Protein AF-A0A7S0S4U0-F1 (afdb_monomer)

pLDDT: mean 76.96, std 17.54, range [33.38, 95.75]

Mean predicted aligned error: 11.21 Å

Structure (mmCIF, N/CA/C/O backbone):
data_AF-A0A7S0S4U0-F1
#
_entry.id   AF-A0A7S0S4U0-F1
#
loop_
_atom_site.group_PDB
_atom_site.id
_atom_site.type_symbol
_atom_site.label_atom_id
_atom_site.label_alt_id
_atom_site.label_comp_id
_atom_site.label_asym_id
_atom_site.label_entity_id
_atom_site.label_seq_id
_atom_site.pdbx_PDB_ins_code
_atom_site.Cartn_x
_atom_site.Cartn_y
_atom_site.Cartn_z
_atom_site.occupancy
_atom_site.B_iso_or_equiv
_atom_site.auth_seq_id
_atom_site.auth_comp_id
_atom_site.auth_asym_id
_atom_site.auth_atom_id
_atom_site.pdbx_PDB_model_num
ATOM 1 N N . ALA A 1 1 ? 9.711 9.796 8.519 1.00 45.88 1 ALA A N 1
ATOM 2 C CA . ALA A 1 1 ? 9.994 8.444 7.991 1.00 45.88 1 ALA A CA 1
ATOM 3 C C . ALA A 1 1 ? 8.751 7.934 7.263 1.00 45.88 1 ALA A C 1
ATOM 5 O O . ALA A 1 1 ? 7.708 7.838 7.891 1.00 45.88 1 ALA A O 1
ATOM 6 N N . LEU A 1 2 ? 8.836 7.653 5.958 1.00 50.22 2 LEU A N 1
ATOM 7 C CA . LEU A 1 2 ? 7.709 7.343 5.049 1.00 50.22 2 LEU A CA 1
ATOM 8 C C . LEU A 1 2 ? 6.976 6.001 5.338 1.00 50.22 2 LEU A C 1
ATOM 10 O O . LEU A 1 2 ? 6.260 5.485 4.497 1.00 50.22 2 LEU A O 1
ATOM 14 N N . HIS A 1 3 ? 7.189 5.390 6.505 1.00 57.34 3 HIS A N 1
ATOM 15 C CA . HIS A 1 3 ? 6.799 4.005 6.815 1.00 57.34 3 HIS A CA 1
ATOM 16 C C . HIS A 1 3 ? 6.264 3.832 8.249 1.00 57.34 3 HIS A C 1
ATOM 18 O O . HIS A 1 3 ? 6.356 2.748 8.830 1.00 57.34 3 HIS A O 1
ATOM 24 N N . GLY A 1 4 ? 5.754 4.919 8.840 1.00 67.44 4 GLY A N 1
ATOM 25 C CA . GLY A 1 4 ? 5.083 4.891 10.144 1.00 67.44 4 GLY A CA 1
ATOM 26 C C . GLY A 1 4 ? 3.599 4.515 10.069 1.00 67.44 4 GLY A C 1
ATOM 27 O O . GLY A 1 4 ? 3.082 3.925 11.012 1.00 67.44 4 GLY A O 1
ATOM 28 N N . CYS A 1 5 ? 2.938 4.809 8.947 1.00 84.12 5 CYS A N 1
ATOM 29 C CA . CYS A 1 5 ? 1.493 4.640 8.769 1.00 84.12 5 CYS A CA 1
ATOM 30 C C . CYS A 1 5 ? 1.162 3.399 7.927 1.00 84.12 5 CYS A C 1
ATOM 32 O O . CYS A 1 5 ? 1.999 2.940 7.149 1.00 84.12 5 CYS A O 1
ATOM 34 N N . ILE A 1 6 ? -0.064 2.884 8.057 1.00 90.56 6 ILE A N 1
ATOM 35 C CA . ILE A 1 6 ? -0.614 1.832 7.190 1.00 90.56 6 ILE A CA 1
ATOM 36 C C . ILE A 1 6 ? -1.510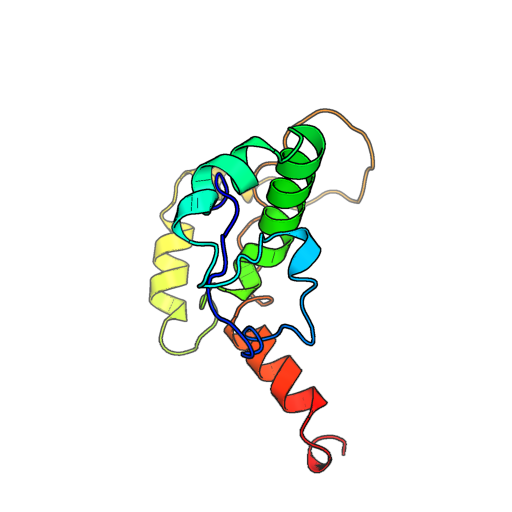 2.490 6.131 1.00 90.56 6 ILE A C 1
ATOM 38 O O . ILE A 1 6 ? -2.369 3.290 6.504 1.00 90.56 6 ILE A O 1
ATOM 42 N N . PRO A 1 7 ? -1.331 2.191 4.832 1.00 92.06 7 PRO A N 1
ATOM 43 C CA . PRO A 1 7 ? -2.199 2.705 3.781 1.00 92.06 7 PRO A CA 1
ATOM 44 C C . PRO A 1 7 ? -3.622 2.146 3.903 1.00 92.06 7 PRO A C 1
ATOM 46 O O . PRO A 1 7 ? -3.819 0.937 4.051 1.00 92.06 7 PRO A O 1
ATOM 49 N N . VAL A 1 8 ? -4.602 3.041 3.786 1.00 93.81 8 VAL A N 1
ATOM 50 C CA . VAL A 1 8 ? -6.028 2.711 3.693 1.00 93.81 8 VAL A CA 1
ATOM 51 C C . VAL A 1 8 ? -6.474 2.940 2.254 1.00 93.81 8 VAL A C 1
ATOM 53 O O . VAL A 1 8 ? -6.221 4.001 1.689 1.00 93.81 8 VAL A O 1
ATOM 56 N N . ILE A 1 9 ? -7.097 1.931 1.656 1.00 93.62 9 ILE A N 1
ATOM 57 C CA . ILE A 1 9 ? -7.515 1.915 0.256 1.00 93.62 9 ILE A CA 1
ATOM 58 C C . ILE A 1 9 ? -9.037 1.979 0.218 1.00 93.62 9 ILE A C 1
ATOM 60 O O . ILE A 1 9 ? -9.699 1.070 0.718 1.00 93.62 9 ILE A O 1
ATOM 64 N N . ILE A 1 10 ? -9.567 3.046 -0.377 1.00 94.00 10 ILE A N 1
ATOM 65 C CA . ILE A 1 10 ? -11.003 3.290 -0.540 1.00 94.00 10 ILE A CA 1
ATOM 66 C C . ILE A 1 10 ? -11.263 3.409 -2.038 1.00 94.00 10 ILE A C 1
ATOM 68 O O . ILE A 1 10 ? -10.961 4.432 -2.645 1.00 94.00 10 ILE A O 1
ATOM 72 N N . MET A 1 11 ? -11.682 2.300 -2.636 1.00 91.81 11 MET A N 1
ATOM 73 C CA . MET A 1 11 ? -11.996 2.176 -4.060 1.00 91.81 11 MET A CA 1
ATOM 74 C C . MET A 1 11 ? -12.649 0.813 -4.265 1.00 91.81 11 MET A C 1
ATOM 76 O O . MET A 1 11 ? -11.996 -0.222 -4.075 1.00 91.81 11 MET A O 1
ATOM 80 N N . ASP A 1 12 ? -13.925 0.811 -4.627 1.00 90.06 12 ASP A N 1
ATOM 81 C CA . ASP A 1 12 ? -14.698 -0.409 -4.854 1.00 90.06 12 ASP A CA 1
ATOM 82 C C . ASP A 1 12 ? -14.495 -0.929 -6.283 1.00 90.06 12 ASP A C 1
ATOM 84 O O . ASP A 1 12 ? -14.212 -0.160 -7.195 1.00 90.06 12 ASP A O 1
ATOM 88 N N . ASP A 1 13 ? -14.546 -2.254 -6.464 1.00 86.31 13 ASP A N 1
ATOM 89 C CA . ASP A 1 13 ? -14.467 -2.943 -7.771 1.00 86.31 13 ASP A CA 1
ATOM 90 C C . ASP A 1 13 ? -13.280 -2.590 -8.695 1.00 86.31 13 ASP A C 1
ATOM 92 O O . ASP A 1 13 ? -13.263 -2.946 -9.874 1.00 86.31 13 ASP A O 1
ATOM 96 N N . VAL A 1 14 ? -12.238 -1.951 -8.161 1.00 87.44 14 VAL A N 1
ATOM 97 C CA . VAL A 1 14 ? -11.009 -1.628 -8.892 1.00 87.44 14 VAL A CA 1
ATOM 98 C C . VAL A 1 14 ? -9.824 -2.377 -8.295 1.00 87.44 14 VAL A C 1
ATOM 100 O O . VAL A 1 14 ? -9.606 -2.365 -7.082 1.00 87.44 14 VAL A O 1
ATOM 103 N N . HIS A 1 15 ? -9.029 -2.989 -9.172 1.00 83.69 15 HIS A N 1
ATOM 104 C CA . HIS A 1 15 ? -7.771 -3.621 -8.796 1.00 83.69 15 HIS A CA 1
ATOM 105 C C . HIS A 1 15 ? -6.675 -2.590 -8.539 1.00 83.69 15 HIS A C 1
ATOM 107 O O . HIS A 1 15 ? -6.456 -1.680 -9.344 1.00 83.69 15 HIS A O 1
ATOM 113 N N . ALA A 1 16 ? -5.942 -2.756 -7.441 1.00 83.88 16 ALA A N 1
ATOM 114 C CA . ALA A 1 16 ? -4.807 -1.897 -7.144 1.00 83.88 16 ALA A CA 1
ATOM 115 C C . ALA A 1 16 ? -3.636 -2.172 -8.104 1.00 83.88 16 ALA A C 1
ATOM 117 O O . ALA A 1 16 ? -3.475 -3.259 -8.671 1.00 83.88 16 ALA A O 1
ATOM 118 N N . VAL A 1 17 ?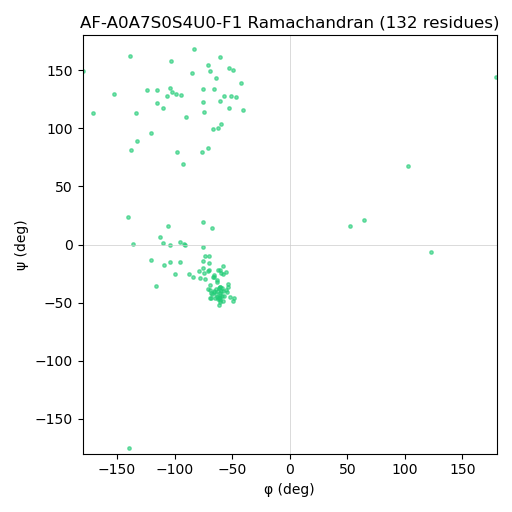 -2.787 -1.163 -8.298 1.00 79.25 17 VAL A N 1
ATOM 119 C CA . VAL A 1 17 ? -1.618 -1.283 -9.175 1.00 79.25 17 VAL A CA 1
ATOM 120 C C . VAL A 1 17 ? -0.693 -2.387 -8.645 1.00 79.25 17 VAL A C 1
ATOM 122 O O . VAL A 1 17 ? -0.245 -2.341 -7.508 1.00 79.25 17 VAL A O 1
ATOM 125 N N . PHE A 1 18 ? -0.397 -3.388 -9.477 1.00 80.62 18 PHE A N 1
ATOM 126 C CA . PHE A 1 18 ? 0.379 -4.583 -9.104 1.00 80.62 18 PHE A CA 1
ATOM 127 C C . PHE A 1 18 ? -0.267 -5.492 -8.052 1.00 80.62 18 PHE A C 1
ATOM 129 O O . PHE A 1 18 ? 0.438 -6.306 -7.463 1.00 80.62 18 PHE A O 1
ATOM 136 N N . GLU A 1 19 ? -1.583 -5.444 -7.847 1.00 83.38 19 GLU A N 1
ATOM 137 C CA . GLU A 1 19 ? -2.276 -6.364 -6.928 1.00 83.38 19 GLU A CA 1
ATOM 138 C C . GLU A 1 19 ? -2.084 -7.846 -7.293 1.00 83.38 19 GLU A C 1
ATOM 140 O O . GLU A 1 19 ? -2.084 -8.714 -6.432 1.00 83.38 19 GLU A O 1
ATOM 145 N N . SER A 1 20 ? -1.809 -8.146 -8.566 1.00 81.88 20 SER A N 1
ATOM 146 C CA . SER A 1 20 ? -1.444 -9.498 -9.011 1.00 81.88 20 SER A CA 1
ATOM 147 C C . SER A 1 20 ? -0.052 -9.966 -8.557 1.00 81.88 20 SER A C 1
ATOM 149 O O . SER A 1 20 ? 0.262 -11.143 -8.699 1.00 81.88 20 SER A O 1
ATOM 151 N N . ILE A 1 21 ? 0.817 -9.052 -8.114 1.00 84.38 21 ILE A N 1
ATOM 152 C CA . ILE A 1 21 ? 2.215 -9.329 -7.733 1.00 84.38 21 ILE A CA 1
ATOM 153 C C . ILE A 1 21 ? 2.441 -9.050 -6.240 1.00 84.38 21 ILE A C 1
ATOM 155 O O . ILE A 1 21 ? 3.217 -9.749 -5.591 1.00 84.38 21 ILE A O 1
ATOM 159 N N . LEU A 1 22 ? 1.788 -8.024 -5.692 1.00 87.94 22 LEU A N 1
ATOM 160 C CA . LEU A 1 22 ? 1.927 -7.590 -4.308 1.00 87.94 22 LEU A CA 1
ATOM 161 C C . LEU A 1 22 ? 0.738 -8.070 -3.473 1.00 87.94 22 LEU A C 1
ATOM 163 O O . LEU A 1 22 ? -0.412 -7.839 -3.830 1.00 87.94 22 LEU A O 1
ATOM 167 N N . ASP A 1 23 ? 1.024 -8.663 -2.315 1.00 90.56 23 ASP A N 1
ATOM 168 C CA . ASP A 1 23 ? 0.010 -9.069 -1.337 1.00 90.56 23 ASP A CA 1
ATOM 169 C C . ASP A 1 23 ? -0.510 -7.849 -0.556 1.00 90.56 23 ASP A C 1
ATOM 171 O O . ASP A 1 23 ? -0.066 -7.560 0.559 1.00 90.56 23 ASP A O 1
ATOM 175 N N . TYR A 1 24 ? -1.418 -7.093 -1.171 1.00 91.88 24 TYR A N 1
ATOM 176 C CA . TYR A 1 24 ? -2.029 -5.889 -0.598 1.00 91.88 24 TYR A CA 1
ATOM 177 C C . TYR A 1 24 ? -2.627 -6.094 0.807 1.00 91.88 24 TYR A C 1
ATOM 179 O O . TYR A 1 24 ? -2.339 -5.270 1.685 1.00 91.88 24 TYR A O 1
ATOM 187 N N . PRO A 1 25 ? -3.388 -7.174 1.082 1.00 92.81 25 PRO A N 1
ATOM 188 C CA . PRO A 1 25 ? -3.895 -7.468 2.425 1.00 92.81 25 PRO A CA 1
ATOM 189 C C . PRO A 1 25 ? -2.820 -7.563 3.519 1.00 92.81 25 PRO A C 1
ATOM 191 O O . PRO A 1 25 ? -3.122 -7.346 4.693 1.00 92.81 25 PRO A O 1
ATOM 194 N N . SER A 1 26 ? -1.563 -7.864 3.168 1.00 93.06 26 SER A N 1
ATOM 195 C CA . SER A 1 26 ? -0.474 -7.966 4.150 1.00 93.06 26 SER A CA 1
ATOM 196 C C . SER A 1 26 ? 0.046 -6.624 4.666 1.00 93.06 26 SER A C 1
ATOM 198 O O . SER A 1 26 ? 0.683 -6.593 5.722 1.00 93.06 26 SER A O 1
ATOM 200 N N . PHE A 1 27 ? -0.188 -5.519 3.948 1.00 92.62 27 PHE A N 1
ATOM 201 C CA . PHE A 1 27 ? 0.374 -4.205 4.284 1.00 92.62 27 PHE A CA 1
ATOM 202 C C . PHE A 1 27 ? -0.612 -3.038 4.176 1.00 92.62 27 PHE A C 1
ATOM 204 O O . PHE A 1 27 ? -0.210 -1.906 4.438 1.00 92.62 27 PHE A O 1
ATOM 211 N N . SER A 1 28 ? -1.867 -3.281 3.801 1.00 93.69 28 SER A N 1
ATOM 212 C CA . SER A 1 28 ? -2.896 -2.252 3.626 1.00 93.69 28 SER A CA 1
ATOM 213 C C . SER A 1 28 ? -4.247 -2.696 4.182 1.00 93.69 28 SER A C 1
ATOM 215 O O . SER A 1 28 ? -4.487 -3.884 4.399 1.00 93.69 28 SER A O 1
ATOM 217 N N . VAL A 1 29 ? -5.136 -1.731 4.409 1.00 94.56 29 VAL A N 1
ATOM 218 C CA . VAL A 1 29 ? -6.525 -1.971 4.815 1.00 94.56 29 VAL A CA 1
ATOM 219 C C . VAL A 1 29 ? -7.436 -1.476 3.703 1.00 94.56 29 VAL A C 1
ATOM 221 O O . VAL A 1 29 ? -7.380 -0.301 3.349 1.00 94.56 29 VAL A O 1
ATOM 224 N N . ARG A 1 30 ? -8.278 -2.352 3.153 1.00 93.50 30 ARG A N 1
ATOM 225 C CA . ARG A 1 30 ? -9.283 -1.964 2.159 1.00 93.50 30 ARG A CA 1
ATOM 226 C C . ARG A 1 30 ? -10.611 -1.691 2.859 1.00 93.50 30 ARG A C 1
ATOM 228 O O . ARG A 1 30 ? -11.063 -2.520 3.646 1.00 93.50 30 ARG A O 1
ATOM 235 N N . VAL A 1 31 ? -11.205 -0.536 2.587 1.00 94.75 31 VAL A N 1
ATOM 236 C CA . VAL A 1 31 ? -12.498 -0.113 3.137 1.00 94.75 31 VAL A CA 1
ATOM 237 C C . VAL A 1 31 ? -13.421 0.216 1.973 1.00 94.75 31 VAL A C 1
ATOM 239 O O . VAL A 1 31 ? -13.008 0.902 1.041 1.00 94.75 31 VAL A O 1
ATOM 242 N N . ALA A 1 32 ? -14.649 -0.298 2.021 1.00 93.81 32 ALA A N 1
AT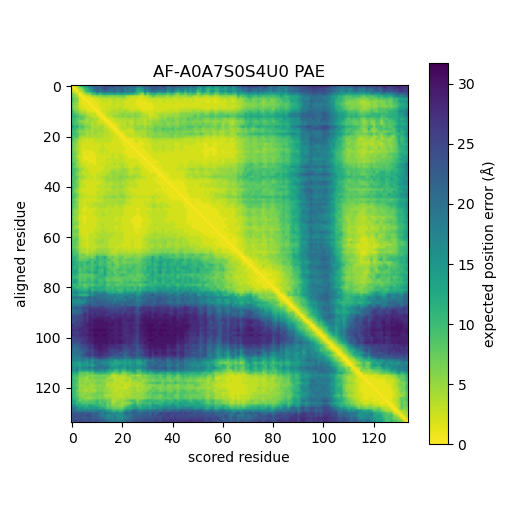OM 243 C CA . ALA A 1 32 ? -15.648 -0.005 1.002 1.00 93.81 32 ALA A CA 1
ATOM 244 C C . ALA A 1 32 ? -16.098 1.458 1.091 1.00 93.81 32 ALA A C 1
ATOM 246 O O . ALA A 1 32 ? -16.161 2.016 2.188 1.00 93.81 32 ALA A O 1
ATOM 247 N N . GLU A 1 33 ? -16.472 2.076 -0.029 1.00 93.44 33 GLU A N 1
ATOM 248 C CA . GLU A 1 33 ? -16.861 3.495 -0.054 1.00 93.44 33 GLU A CA 1
ATOM 249 C C . GLU A 1 33 ? -18.074 3.769 0.843 1.00 93.44 33 GLU A C 1
ATOM 251 O O . GLU A 1 33 ? -18.119 4.762 1.567 1.00 93.44 33 GLU A O 1
ATOM 256 N N . LYS A 1 34 ? -19.021 2.826 0.888 1.00 94.50 34 LYS A N 1
ATOM 257 C CA . LYS A 1 34 ? -20.196 2.873 1.776 1.00 94.50 34 LYS A CA 1
ATOM 258 C C . LYS A 1 34 ? -19.861 2.898 3.275 1.00 94.50 34 LYS A C 1
ATOM 260 O O . LYS A 1 34 ? -20.704 3.286 4.076 1.00 94.50 34 LYS A O 1
ATOM 265 N N . ASP A 1 35 ? -18.669 2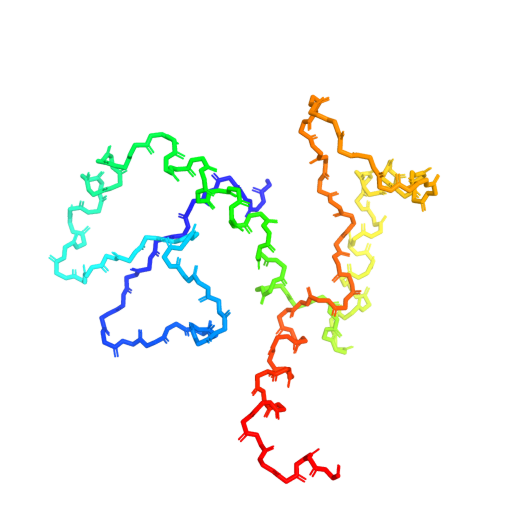.443 3.662 1.00 94.38 35 ASP A N 1
ATOM 266 C CA . ASP A 1 35 ? -18.221 2.346 5.056 1.00 94.38 35 ASP A CA 1
ATOM 267 C C . ASP A 1 35 ? -17.198 3.444 5.406 1.00 94.38 35 ASP A C 1
ATOM 269 O O . ASP A 1 35 ? -16.532 3.373 6.440 1.00 94.38 35 ASP A O 1
ATOM 273 N N . LEU A 1 36 ? -17.096 4.491 4.577 1.00 92.50 36 LEU A N 1
ATOM 274 C CA . LEU A 1 36 ? -16.184 5.619 4.772 1.00 92.50 36 LEU A CA 1
ATOM 275 C C . LEU A 1 36 ? -16.352 6.291 6.145 1.00 92.50 36 LEU A C 1
ATOM 277 O O . LEU A 1 36 ? -15.367 6.603 6.812 1.00 92.50 36 LEU A O 1
ATOM 281 N N . GLU A 1 37 ? -17.592 6.462 6.605 1.00 94.25 37 GLU A N 1
ATOM 282 C CA . GLU A 1 37 ? -17.891 7.059 7.916 1.00 94.25 37 GLU A CA 1
ATOM 283 C C . GLU A 1 37 ? -17.401 6.193 9.087 1.00 94.25 37 GLU A C 1
ATOM 285 O O . GLU A 1 37 ? -17.081 6.707 10.158 1.00 94.25 37 GLU A O 1
ATOM 290 N N . LYS A 1 38 ? -17.283 4.877 8.874 1.00 94.56 38 LYS A N 1
ATOM 291 C CA . LYS A 1 38 ? -16.842 3.903 9.880 1.00 94.56 38 LYS A CA 1
ATOM 292 C C . LYS A 1 38 ? -15.337 3.663 9.860 1.00 94.56 38 LYS A C 1
ATOM 294 O O . LYS A 1 38 ? -14.849 2.870 10.661 1.00 94.56 38 LYS A O 1
ATOM 299 N N . VAL A 1 39 ? -14.575 4.327 8.986 1.00 94.31 39 VAL A N 1
ATOM 300 C CA . VAL A 1 39 ? -13.112 4.167 8.911 1.00 94.31 39 VAL A CA 1
ATOM 301 C C . VAL A 1 39 ? -12.440 4.275 10.289 1.00 94.31 39 VAL A C 1
ATOM 303 O O . VAL A 1 39 ? -11.638 3.395 10.598 1.00 94.31 39 VAL A O 1
ATOM 306 N N . PRO A 1 40 ? -12.760 5.256 11.161 1.00 93.19 40 PRO A N 1
ATOM 307 C CA . PRO A 1 40 ? -12.142 5.332 12.485 1.00 93.19 40 PRO A CA 1
ATOM 308 C C . PRO A 1 40 ? -12.401 4.089 13.346 1.00 93.19 40 PRO A C 1
ATOM 310 O O . PRO A 1 40 ? -11.488 3.607 14.010 1.00 93.19 40 PRO A O 1
ATOM 313 N N . GLU A 1 41 ? -13.618 3.544 13.300 1.00 95.75 41 GLU A N 1
ATOM 314 C CA . GLU A 1 41 ? -14.007 2.335 14.035 1.00 95.75 41 GLU A CA 1
ATOM 315 C C . GLU A 1 41 ? -13.301 1.093 13.476 1.00 95.75 41 GLU A C 1
ATOM 317 O O . GLU A 1 41 ? -12.714 0.317 14.229 1.00 95.75 41 GLU A O 1
ATOM 322 N N . ILE A 1 42 ? -13.278 0.946 12.147 1.00 93.88 42 ILE A N 1
ATOM 323 C CA . ILE A 1 42 ? -12.597 -0.154 11.452 1.00 93.88 42 ILE A CA 1
ATOM 324 C C . ILE A 1 42 ? -11.104 -0.162 11.790 1.00 93.88 42 ILE A C 1
ATOM 326 O O . ILE A 1 42 ? -10.544 -1.222 12.064 1.00 93.88 42 ILE A O 1
ATOM 330 N N . LEU A 1 43 ? -10.454 1.006 11.784 1.00 91.81 43 LEU A N 1
ATOM 331 C CA . LEU A 1 43 ? -9.033 1.125 12.105 1.00 91.81 43 LEU A CA 1
ATOM 332 C C . LEU A 1 43 ? -8.757 0.902 13.595 1.00 91.81 43 LEU A C 1
ATOM 334 O O . LEU A 1 43 ? -7.768 0.252 13.925 1.00 91.81 43 LEU A O 1
ATOM 338 N N . ALA A 1 44 ? -9.630 1.378 14.488 1.00 92.94 44 ALA A N 1
ATOM 339 C CA . ALA A 1 44 ? -9.512 1.147 15.928 1.00 92.94 44 ALA A CA 1
ATOM 340 C C . ALA A 1 44 ? -9.712 -0.329 16.315 1.00 92.94 44 ALA A C 1
ATOM 342 O O . ALA A 1 44 ? -9.136 -0.792 17.297 1.00 92.94 44 ALA A O 1
ATOM 343 N N . ALA A 1 45 ? -10.487 -1.084 15.533 1.00 95.25 45 ALA A N 1
ATOM 344 C CA . ALA A 1 45 ? -10.698 -2.514 15.740 1.00 95.25 45 ALA A CA 1
ATOM 345 C C . ALA A 1 45 ? -9.480 -3.382 15.359 1.00 95.25 45 ALA A C 1
ATOM 347 O O . ALA A 1 45 ? -9.470 -4.585 15.634 1.00 95.25 45 ALA A O 1
ATOM 348 N N . ILE A 1 46 ? -8.452 -2.817 14.714 1.00 93.88 46 ILE A N 1
ATOM 349 C CA . ILE A 1 46 ? -7.250 -3.556 14.314 1.00 93.88 46 ILE A CA 1
ATOM 350 C C . ILE A 1 46 ? -6.364 -3.805 15.545 1.00 93.88 46 ILE A C 1
ATOM 352 O O . ILE A 1 46 ? -5.899 -2.849 16.163 1.00 93.88 46 ILE A O 1
ATOM 356 N N . PRO A 1 47 ? -6.037 -5.070 15.876 1.00 95.69 47 PRO A N 1
ATOM 357 C CA . PRO A 1 47 ? -5.125 -5.363 16.977 1.00 95.69 47 PRO A CA 1
ATOM 358 C C . PRO A 1 47 ? -3.715 -4.819 16.714 1.00 95.69 47 PRO A C 1
ATOM 360 O O . PRO A 1 47 ? -3.205 -4.927 15.595 1.00 95.69 47 PRO A O 1
ATOM 363 N N . GLU A 1 48 ? -3.040 -4.338 17.759 1.00 92.44 48 GLU A N 1
ATOM 364 C CA . GLU A 1 48 ? -1.688 -3.761 17.666 1.00 92.44 48 GLU A CA 1
ATOM 365 C C . GLU A 1 48 ? -0.672 -4.719 17.013 1.00 92.44 48 GLU A C 1
ATOM 367 O O . GLU A 1 48 ? 0.143 -4.310 16.184 1.00 92.44 48 GLU A O 1
ATOM 372 N N . GLU A 1 49 ? -0.752 -6.019 17.311 1.00 94.00 49 GLU A N 1
ATOM 373 C CA . GLU A 1 49 ? 0.109 -7.038 16.695 1.00 94.00 49 GLU A CA 1
ATOM 374 C C . GLU A 1 49 ? -0.070 -7.105 15.171 1.00 94.00 49 GLU A C 1
ATOM 376 O O . GLU A 1 49 ? 0.908 -7.168 14.417 1.00 94.00 49 GLU A O 1
ATOM 381 N N . LYS A 1 50 ? -1.319 -7.013 14.693 1.00 93.56 50 LYS A N 1
ATOM 382 C CA . LYS A 1 50 ? -1.625 -6.973 13.258 1.00 93.56 50 LYS A CA 1
ATOM 383 C C . LYS A 1 50 ? -1.116 -5.674 12.641 1.00 93.56 50 LYS A C 1
ATOM 385 O O . LYS A 1 50 ? -0.505 -5.699 11.574 1.00 93.56 50 LYS A O 1
ATOM 390 N N . GLU A 1 51 ? -1.302 -4.551 13.326 1.00 92.06 51 GLU A N 1
ATOM 391 C CA . GLU A 1 51 ? -0.788 -3.250 12.904 1.00 92.06 51 GLU A CA 1
ATOM 392 C C . GLU A 1 51 ? 0.742 -3.279 12.733 1.00 92.06 51 GLU A C 1
ATOM 394 O O . GLU A 1 51 ? 1.294 -2.905 11.695 1.00 92.06 51 GLU A O 1
ATOM 399 N N . LYS A 1 52 ? 1.460 -3.812 13.722 1.00 91.38 52 LYS A N 1
ATOM 400 C CA . LYS A 1 52 ? 2.918 -3.971 13.701 1.00 91.38 52 LYS A CA 1
ATOM 401 C C . LYS A 1 52 ? 3.382 -4.893 12.575 1.00 91.38 52 LYS A C 1
ATOM 403 O O . LYS A 1 52 ? 4.392 -4.589 11.926 1.00 91.38 52 LYS A O 1
ATOM 408 N N . ALA A 1 53 ? 2.658 -5.982 12.318 1.00 92.12 53 ALA A N 1
ATOM 409 C CA . ALA A 1 53 ? 2.918 -6.878 11.198 1.00 92.12 53 ALA A CA 1
ATOM 410 C C . ALA A 1 53 ? 2.748 -6.161 9.848 1.00 92.12 53 ALA A C 1
ATOM 412 O O . ALA A 1 53 ? 3.671 -6.208 9.030 1.00 92.12 53 ALA A O 1
ATOM 413 N N . MET A 1 54 ? 1.654 -5.414 9.662 1.00 93.44 54 MET A N 1
ATOM 414 C CA . MET A 1 54 ? 1.391 -4.631 8.448 1.00 93.44 54 MET A CA 1
ATOM 415 C C . MET A 1 54 ? 2.462 -3.563 8.213 1.00 93.44 54 MET A C 1
ATOM 417 O O . MET A 1 54 ? 3.046 -3.501 7.132 1.00 93.44 54 MET A O 1
ATOM 421 N N . ARG A 1 55 ? 2.846 -2.794 9.243 1.00 90.62 55 ARG A N 1
ATOM 422 C CA . ARG A 1 55 ? 3.965 -1.834 9.139 1.00 90.62 55 ARG A CA 1
ATOM 423 C C . ARG A 1 55 ? 5.282 -2.530 8.764 1.00 90.62 55 ARG A C 1
ATOM 425 O O . ARG A 1 55 ? 6.088 -1.987 8.007 1.00 90.62 55 ARG A O 1
ATOM 432 N N . LYS A 1 56 ? 5.538 -3.740 9.283 1.00 89.31 56 LYS A N 1
ATOM 433 C CA . LYS A 1 56 ? 6.732 -4.538 8.940 1.00 89.31 56 LYS A CA 1
ATOM 434 C C . LYS A 1 56 ? 6.682 -5.063 7.503 1.00 89.31 56 LYS A C 1
ATOM 436 O O . LYS A 1 56 ? 7.745 -5.183 6.897 1.00 89.31 56 LYS A O 1
ATOM 441 N N . ALA A 1 57 ? 5.509 -5.407 6.980 1.00 90.25 57 ALA A N 1
ATOM 442 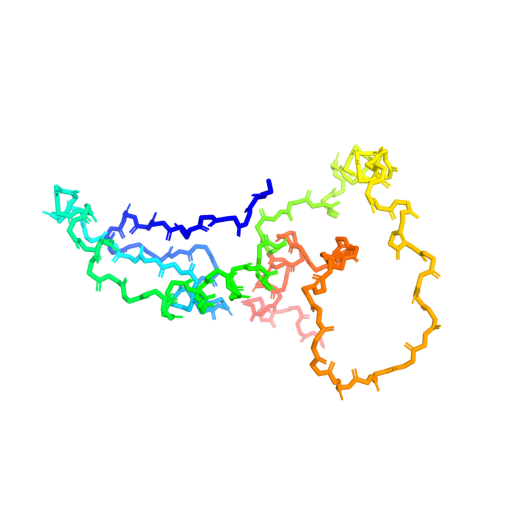C CA . ALA A 1 57 ? 5.323 -5.785 5.583 1.00 90.25 57 ALA A CA 1
ATOM 443 C C . ALA A 1 57 ? 5.522 -4.571 4.665 1.00 90.25 57 ALA A C 1
ATOM 445 O O . ALA A 1 57 ? 6.332 -4.638 3.745 1.00 90.25 57 ALA A O 1
ATOM 446 N N . LEU A 1 58 ? 4.932 -3.420 5.006 1.00 89.38 58 LEU A N 1
ATOM 447 C CA . LEU A 1 58 ? 5.077 -2.173 4.253 1.00 89.38 58 LEU A CA 1
ATOM 448 C C . LEU A 1 58 ? 6.543 -1.743 4.115 1.00 89.38 58 LEU A C 1
ATOM 450 O O . LEU A 1 58 ? 7.006 -1.434 3.020 1.00 89.38 58 LEU A O 1
ATOM 454 N N . ARG A 1 59 ? 7.327 -1.826 5.199 1.00 85.19 59 ARG A N 1
ATOM 455 C CA . ARG A 1 59 ? 8.781 -1.569 5.167 1.00 85.19 59 ARG A CA 1
ATOM 456 C C . ARG A 1 59 ? 9.561 -2.467 4.201 1.00 85.19 59 ARG A C 1
ATOM 458 O O . ARG A 1 59 ? 10.692 -2.130 3.867 1.00 85.19 59 ARG A O 1
ATOM 465 N N . ARG A 1 60 ? 9.002 -3.599 3.771 1.00 84.50 60 ARG A N 1
ATOM 466 C CA . ARG A 1 60 ? 9.623 -4.501 2.790 1.00 84.50 60 ARG A CA 1
ATOM 467 C C . ARG A 1 60 ? 9.163 -4.253 1.360 1.00 84.50 60 ARG A C 1
ATOM 469 O O . ARG A 1 60 ? 9.816 -4.775 0.470 1.00 84.50 60 ARG A O 1
ATOM 476 N N . VAL A 1 61 ? 8.075 -3.515 1.137 1.00 86.38 61 VAL A N 1
ATOM 477 C CA . VAL A 1 61 ? 7.495 -3.316 -0.204 1.00 86.38 61 VAL A CA 1
ATOM 478 C C . VAL A 1 61 ? 7.445 -1.852 -0.639 1.00 86.38 61 VAL A C 1
ATOM 480 O O . VAL A 1 61 ? 7.257 -1.591 -1.818 1.00 86.38 61 VAL A O 1
ATOM 483 N N . TRP A 1 62 ? 7.658 -0.888 0.264 1.00 84.81 62 TRP A N 1
ATOM 484 C CA . TRP A 1 62 ? 7.532 0.550 -0.023 1.00 84.81 62 TRP A CA 1
ATOM 485 C C . TRP A 1 62 ? 8.359 1.024 -1.226 1.00 84.81 62 TRP A C 1
ATOM 487 O O . TRP A 1 62 ? 7.910 1.864 -1.999 1.00 84.81 62 TRP A O 1
ATOM 497 N N . HIS A 1 63 ? 9.556 0.466 -1.416 1.00 83.50 63 HIS A N 1
ATOM 498 C CA . HIS A 1 63 ? 10.444 0.801 -2.530 1.00 83.50 63 HIS A CA 1
ATOM 499 C C . HIS A 1 63 ? 9.816 0.464 -3.897 1.00 83.50 63 HIS A C 1
ATOM 501 O O . HIS A 1 63 ? 10.155 1.111 -4.879 1.00 83.50 63 HIS A O 1
ATOM 507 N N . ARG A 1 64 ? 8.829 -0.450 -3.965 1.00 86.12 64 ARG A N 1
ATOM 508 C CA . ARG A 1 64 ? 8.079 -0.821 -5.184 1.00 86.12 64 ARG A CA 1
ATOM 509 C C . ARG A 1 64 ? 7.149 0.298 -5.650 1.00 86.12 64 ARG A C 1
ATOM 511 O O . ARG A 1 64 ? 6.592 0.218 -6.735 1.00 86.12 64 ARG A O 1
ATOM 518 N N . PHE A 1 65 ? 6.978 1.331 -4.832 1.00 85.5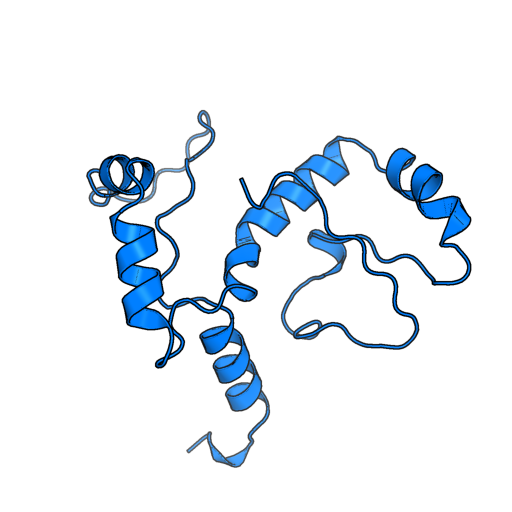6 65 PHE A N 1
ATOM 519 C CA . PHE A 1 65 ? 6.168 2.507 -5.130 1.00 85.56 65 PHE A CA 1
ATOM 520 C C . PHE A 1 65 ? 7.022 3.769 -5.337 1.00 85.56 65 PHE A C 1
ATOM 522 O O . PHE A 1 65 ? 6.479 4.838 -5.596 1.00 85.56 65 PHE A O 1
ATOM 529 N N . ALA A 1 66 ? 8.353 3.663 -5.247 1.00 85.50 66 ALA A N 1
ATOM 530 C CA . ALA A 1 66 ? 9.280 4.772 -5.462 1.00 85.50 66 ALA A CA 1
ATOM 531 C C . ALA A 1 66 ? 9.971 4.661 -6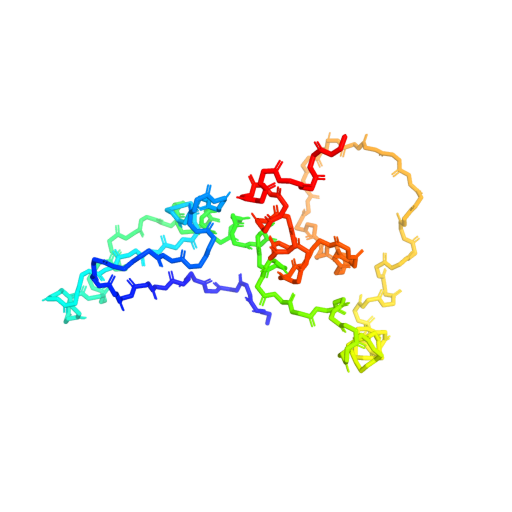.833 1.00 85.50 66 ALA A C 1
ATOM 533 O O . ALA A 1 66 ? 10.448 3.594 -7.205 1.00 85.50 66 ALA A O 1
ATOM 534 N N . TYR A 1 67 ? 10.056 5.767 -7.576 1.00 83.00 67 TYR A N 1
ATOM 535 C CA . TYR A 1 67 ? 10.706 5.830 -8.893 1.00 83.00 67 TYR A CA 1
ATOM 536 C C . TYR A 1 67 ? 12.130 6.374 -8.777 1.00 83.00 67 TYR A C 1
ATOM 538 O O . TYR A 1 67 ? 12.384 7.546 -9.029 1.00 83.00 67 TYR A O 1
ATOM 546 N N . THR A 1 68 ? 13.067 5.521 -8.381 1.00 79.25 68 THR A N 1
ATOM 547 C CA . THR A 1 68 ? 14.467 5.924 -8.131 1.00 79.25 68 THR A CA 1
ATOM 548 C C . THR A 1 68 ? 15.425 5.613 -9.273 1.00 79.25 68 THR A C 1
ATOM 550 O O . THR A 1 68 ? 16.456 6.248 -9.427 1.00 79.25 68 THR A O 1
ATOM 553 N N . THR A 1 69 ? 15.104 4.619 -10.089 1.00 81.50 69 THR A N 1
ATOM 554 C CA . THR A 1 69 ? 15.927 4.156 -11.209 1.00 81.50 69 THR A CA 1
ATOM 555 C C . THR A 1 69 ? 15.377 4.629 -12.546 1.00 81.50 69 THR A C 1
ATOM 557 O O . THR A 1 69 ? 15.971 4.358 -13.589 1.00 81.50 69 THR A O 1
ATOM 560 N N . HIS A 1 70 ? 14.256 5.357 -12.521 1.00 83.19 70 HIS A N 1
ATOM 561 C CA . HIS A 1 70 ? 13.655 5.921 -13.714 1.00 83.19 70 HIS A CA 1
ATOM 562 C C . HIS A 1 70 ? 14.681 6.817 -14.437 1.00 83.19 70 HIS A C 1
ATOM 564 O O . HIS A 1 70 ? 15.227 7.722 -13.798 1.00 83.19 70 HIS A O 1
ATOM 570 N N . PRO A 1 71 ? 14.938 6.623 -15.748 1.00 81.88 71 PRO A N 1
ATOM 571 C CA . PRO A 1 71 ? 16.043 7.282 -16.452 1.00 81.88 71 PRO A CA 1
ATOM 572 C C . PRO A 1 71 ? 16.065 8.808 -16.328 1.00 81.88 71 PRO A C 1
ATOM 574 O O . PRO A 1 71 ? 17.136 9.400 -16.252 1.00 81.88 71 PRO A O 1
ATOM 577 N N . LEU A 1 72 ? 14.886 9.436 -16.266 1.00 84.12 72 LEU A N 1
ATOM 578 C CA . LEU A 1 72 ? 14.760 10.892 -16.144 1.00 84.12 72 LEU A CA 1
ATOM 579 C C . LEU A 1 72 ? 14.998 11.423 -14.724 1.00 84.12 72 LEU A C 1
ATOM 581 O O . LEU A 1 72 ? 15.297 12.598 -14.575 1.00 84.12 72 LEU A O 1
ATOM 585 N N . LEU A 1 73 ? 14.837 10.589 -13.693 1.00 82.31 73 LEU A N 1
ATOM 586 C CA . LEU A 1 73 ? 14.883 11.012 -12.285 1.00 82.31 73 LEU A CA 1
ATOM 587 C C . LEU A 1 73 ? 16.138 10.529 -11.559 1.00 82.31 73 LEU A C 1
ATOM 589 O O . LEU A 1 73 ? 16.483 11.076 -10.518 1.00 82.31 73 LEU A O 1
ATOM 593 N N . LYS A 1 74 ? 16.831 9.532 -12.123 1.00 80.00 74 LYS A N 1
ATOM 594 C CA . LYS A 1 74 ? 17.943 8.822 -11.488 1.00 80.00 74 LYS A CA 1
ATOM 595 C C . LYS A 1 74 ? 18.992 9.758 -10.887 1.00 80.00 74 LYS A C 1
ATOM 597 O O . LYS A 1 74 ? 19.370 9.576 -9.736 1.00 80.00 74 LYS A O 1
ATOM 602 N N . LYS A 1 75 ? 19.439 10.762 -11.648 1.00 82.19 75 LYS A N 1
ATOM 603 C CA . LYS A 1 75 ? 20.484 11.695 -11.205 1.00 82.19 75 LYS A CA 1
ATOM 604 C C . LYS A 1 75 ? 20.047 12.484 -9.968 1.00 82.19 75 LYS A C 1
ATOM 606 O O . LYS A 1 75 ? 20.728 12.445 -8.950 1.00 82.19 75 LYS A O 1
ATOM 611 N N . ASP A 1 76 ? 18.879 13.114 -10.040 1.00 83.12 76 ASP A N 1
ATOM 612 C CA . ASP A 1 76 ? 18.343 13.927 -8.946 1.00 83.12 76 ASP A CA 1
ATOM 613 C C . ASP A 1 76 ? 18.058 13.071 -7.703 1.00 83.12 76 ASP A C 1
ATOM 615 O O . ASP A 1 76 ? 18.321 13.484 -6.570 1.00 83.12 76 ASP A O 1
ATOM 619 N N . THR A 1 77 ? 17.562 11.844 -7.894 1.00 80.19 77 THR A N 1
ATOM 620 C CA . THR A 1 77 ? 17.338 10.909 -6.787 1.00 80.19 77 THR A CA 1
ATOM 621 C C . THR A 1 77 ? 18.640 10.413 -6.168 1.00 80.19 77 THR A C 1
ATOM 623 O O . THR A 1 77 ? 18.710 10.318 -4.945 1.00 80.19 77 THR A O 1
ATOM 626 N N . ASP A 1 78 ? 19.673 10.134 -6.965 1.00 79.56 78 ASP A N 1
ATOM 627 C CA . ASP A 1 78 ? 20.985 9.698 -6.475 1.00 79.56 78 ASP A CA 1
ATOM 628 C C . ASP A 1 78 ? 21.664 10.818 -5.667 1.00 79.56 78 ASP A C 1
ATOM 630 O O . ASP A 1 78 ? 22.192 10.567 -4.576 1.00 79.56 78 ASP A O 1
ATOM 634 N N . ASP A 1 79 ? 21.570 12.067 -6.130 1.00 81.81 79 ASP A N 1
ATOM 635 C CA . ASP A 1 79 ? 22.080 13.249 -5.427 1.00 81.81 79 ASP A CA 1
ATOM 636 C C . ASP A 1 79 ? 21.338 13.471 -4.093 1.00 81.81 79 ASP A C 1
ATOM 638 O O . ASP A 1 79 ? 21.949 13.708 -3.041 1.00 81.81 79 ASP A O 1
ATOM 642 N N . MET A 1 80 ? 20.011 13.309 -4.090 1.00 76.50 80 MET A N 1
ATOM 643 C CA . MET A 1 80 ? 19.182 13.390 -2.883 1.00 76.50 80 MET A CA 1
ATOM 644 C C . MET A 1 80 ? 19.484 12.258 -1.885 1.00 76.50 80 MET A C 1
ATOM 646 O O . MET A 1 80 ? 19.544 12.479 -0.674 1.00 76.50 80 MET A O 1
ATOM 650 N N . ILE A 1 81 ? 19.700 11.033 -2.365 1.00 73.81 81 ILE A N 1
ATOM 651 C CA . ILE A 1 81 ? 20.033 9.879 -1.519 1.00 73.81 81 ILE A CA 1
ATOM 652 C C . ILE A 1 81 ? 21.427 10.055 -0.905 1.00 73.81 81 ILE A C 1
ATOM 654 O O . ILE A 1 81 ? 21.611 9.793 0.287 1.00 73.81 81 ILE A O 1
ATOM 658 N N . THR A 1 82 ? 22.398 10.530 -1.682 1.00 75.44 82 THR A N 1
ATOM 659 C CA . THR A 1 82 ? 23.798 10.684 -1.251 1.00 75.44 82 THR A CA 1
ATOM 660 C C . THR A 1 82 ? 23.992 11.857 -0.286 1.00 75.44 82 THR A C 1
ATOM 662 O O . THR A 1 82 ? 24.852 11.810 0.600 1.00 75.44 82 THR A O 1
ATOM 665 N N . SER A 1 83 ? 23.170 12.901 -0.408 1.00 75.50 83 SER A N 1
ATOM 666 C CA . SER A 1 83 ? 23.202 14.067 0.483 1.00 75.50 83 SER A CA 1
ATOM 667 C C . SER A 1 83 ? 22.595 13.806 1.866 1.00 75.50 83 SER A C 1
ATOM 669 O O . SER A 1 83 ? 22.868 14.570 2.793 1.00 75.50 83 SER A O 1
ATOM 671 N N . ASN A 1 84 ? 21.849 12.711 2.061 1.00 71.81 84 ASN A N 1
ATOM 672 C CA . ASN A 1 84 ? 21.276 12.371 3.361 1.00 71.81 84 ASN A CA 1
ATOM 673 C C . ASN A 1 84 ? 22.364 11.841 4.329 1.00 71.81 84 ASN A C 1
ATOM 675 O O . ASN A 1 84 ? 22.896 10.746 4.112 1.00 71.81 84 ASN A O 1
ATOM 679 N N . PRO A 1 85 ? 22.698 12.551 5.428 1.00 62.56 85 PRO A N 1
ATOM 680 C CA . PRO A 1 85 ? 23.776 12.154 6.342 1.00 62.56 85 PRO A CA 1
ATOM 681 C C . PRO A 1 85 ? 23.554 10.776 6.987 1.00 62.56 85 PRO A C 1
ATOM 683 O O . PRO A 1 85 ? 24.522 10.093 7.318 1.00 62.56 85 PRO A O 1
ATOM 686 N N . ALA A 1 86 ? 22.301 10.319 7.089 1.00 62.12 86 ALA A N 1
ATOM 687 C CA . ALA A 1 86 ? 21.962 8.976 7.560 1.00 62.12 86 ALA A CA 1
ATOM 688 C C . ALA A 1 86 ? 22.499 7.853 6.644 1.00 62.12 86 ALA A C 1
ATOM 690 O O . ALA A 1 86 ? 22.859 6.783 7.132 1.00 62.12 86 ALA A O 1
ATOM 691 N N . ASN A 1 87 ? 22.621 8.097 5.333 1.00 58.81 87 ASN A N 1
ATOM 692 C CA . ASN A 1 87 ? 23.134 7.110 4.376 1.00 58.81 87 ASN A CA 1
ATOM 693 C C . ASN A 1 87 ? 24.664 6.984 4.422 1.00 58.81 87 ASN A C 1
ATOM 695 O O . ASN A 1 87 ? 25.192 5.889 4.219 1.00 58.81 87 ASN A O 1
ATOM 699 N N . LYS A 1 88 ? 25.380 8.059 4.782 1.00 54.16 88 LYS A N 1
ATOM 700 C CA . LYS A 1 88 ? 26.839 8.019 4.991 1.00 54.16 88 LYS A CA 1
ATOM 701 C C . LYS A 1 88 ? 27.236 7.102 6.154 1.00 54.16 88 LYS A C 1
ATOM 703 O O . LYS A 1 88 ? 28.267 6.444 6.085 1.00 54.16 88 LYS A O 1
ATOM 708 N N . ALA A 1 89 ? 26.396 6.995 7.187 1.00 51.72 89 ALA A N 1
ATOM 709 C CA . ALA A 1 89 ? 26.624 6.094 8.320 1.00 51.72 89 ALA A CA 1
ATOM 710 C C . ALA A 1 89 ? 26.363 4.605 7.991 1.00 51.72 89 ALA A C 1
ATOM 712 O O . ALA A 1 89 ? 26.926 3.722 8.640 1.00 51.72 89 ALA A O 1
ATOM 713 N N . GLY A 1 90 ? 25.523 4.312 6.988 1.00 51.06 90 GLY A N 1
ATOM 714 C CA . GLY A 1 90 ? 25.132 2.950 6.599 1.00 51.06 90 GLY A CA 1
ATOM 715 C C . GLY A 1 90 ? 26.063 2.259 5.592 1.00 51.06 90 GLY A C 1
ATOM 716 O O . GLY A 1 90 ? 26.144 1.033 5.593 1.00 51.06 90 GLY A O 1
ATOM 717 N N . GLN A 1 91 ? 26.802 3.008 4.764 1.00 51.72 91 GLN A N 1
ATOM 718 C CA . GLN A 1 91 ? 27.675 2.437 3.720 1.00 51.72 91 GLN A CA 1
ATOM 719 C C . GLN A 1 91 ? 28.924 1.714 4.263 1.00 51.72 91 GLN A C 1
ATOM 721 O O . GLN A 1 91 ? 29.455 0.832 3.594 1.00 51.72 91 GLN A O 1
ATOM 726 N N . SER A 1 92 ? 29.367 2.004 5.491 1.00 45.59 92 SER A N 1
ATOM 727 C CA . SER A 1 92 ? 30.583 1.408 6.076 1.00 45.59 92 SER A CA 1
ATOM 728 C C . SER A 1 92 ? 30.435 -0.054 6.553 1.00 45.59 92 SER A C 1
ATOM 730 O O . SER A 1 92 ? 31.411 -0.623 7.037 1.00 45.59 92 SER A O 1
ATOM 732 N N . ARG A 1 93 ? 29.248 -0.678 6.466 1.00 44.81 93 ARG A N 1
ATOM 733 C CA . ARG A 1 93 ? 28.978 -2.033 7.007 1.00 44.81 93 ARG A CA 1
ATOM 734 C C . ARG A 1 93 ? 28.705 -3.121 5.956 1.00 44.81 93 ARG A C 1
ATOM 736 O O . ARG A 1 93 ? 28.390 -4.244 6.334 1.00 44.81 93 ARG A O 1
ATOM 743 N N . ASN A 1 94 ? 28.858 -2.833 4.662 1.00 48.16 94 ASN A N 1
ATOM 744 C CA . ASN A 1 94 ? 28.530 -3.761 3.564 1.00 48.16 94 ASN A CA 1
ATOM 745 C C . ASN A 1 94 ? 29.530 -4.920 3.334 1.00 48.16 94 ASN A C 1
ATOM 747 O O . ASN A 1 94 ? 29.511 -5.544 2.278 1.00 48.16 94 ASN A O 1
ATOM 751 N N . SER A 1 95 ? 30.373 -5.261 4.306 1.00 47.41 95 SER A N 1
ATOM 752 C CA . SER A 1 95 ? 31.243 -6.437 4.225 1.00 47.41 95 SER A CA 1
ATOM 753 C C . SER A 1 95 ? 31.171 -7.238 5.520 1.00 47.41 95 SER A C 1
ATOM 755 O O . SER A 1 95 ? 31.947 -6.956 6.424 1.00 47.41 95 SER A O 1
ATOM 757 N N . LEU A 1 96 ? 30.220 -8.181 5.609 1.00 33.38 96 LEU A N 1
ATOM 758 C CA . LEU A 1 96 ? 30.268 -9.462 6.351 1.00 33.38 96 LEU A CA 1
ATOM 759 C C . LEU A 1 96 ? 28.939 -10.244 6.157 1.00 33.38 96 LEU A C 1
ATOM 761 O O . LEU A 1 96 ? 27.904 -9.611 5.930 1.00 33.38 96 LEU A O 1
ATOM 765 N N . PRO A 1 97 ? 28.966 -11.595 6.183 1.00 42.00 97 PRO A N 1
ATOM 766 C CA . PRO A 1 97 ? 27.897 -12.458 5.679 1.00 42.00 97 PRO A CA 1
ATOM 767 C C . PRO A 1 97 ? 26.756 -12.674 6.684 1.00 42.00 97 PRO A C 1
ATOM 769 O O . PRO A 1 97 ? 26.858 -12.333 7.862 1.00 42.00 97 PRO A O 1
ATOM 772 N N . ASP A 1 98 ? 25.670 -13.250 6.168 1.00 49.84 98 ASP A N 1
ATOM 773 C CA . ASP A 1 98 ? 24.418 -13.585 6.845 1.00 49.84 98 ASP A CA 1
ATOM 774 C C . ASP A 1 98 ? 24.595 -14.161 8.259 1.00 49.84 98 ASP A C 1
ATOM 776 O O . ASP A 1 98 ? 25.097 -15.268 8.445 1.00 49.84 98 ASP A O 1
ATOM 780 N N . ALA A 1 99 ? 24.105 -13.428 9.263 1.00 37.75 99 ALA A N 1
ATOM 781 C CA . ALA A 1 99 ? 23.878 -13.960 10.600 1.00 37.75 99 ALA A CA 1
ATOM 782 C C . ALA A 1 99 ? 22.492 -13.548 11.110 1.00 37.75 99 ALA A C 1
ATOM 784 O O . ALA A 1 99 ? 22.176 -12.370 11.330 1.00 37.75 99 ALA A O 1
ATOM 785 N N . ASP A 1 100 ? 21.666 -14.576 11.253 1.00 50.94 100 ASP A N 1
ATOM 786 C CA . ASP A 1 100 ? 20.445 -14.639 12.035 1.00 50.94 100 ASP A CA 1
ATOM 787 C C . ASP A 1 100 ? 20.804 -14.539 13.524 1.00 50.94 100 ASP A C 1
ATOM 789 O O . ASP A 1 100 ? 21.258 -15.504 14.131 1.00 50.94 100 ASP A O 1
ATOM 793 N N . ASN A 1 101 ? 20.673 -13.352 14.118 1.00 39.81 101 ASN A N 1
ATOM 794 C CA . ASN A 1 101 ? 20.438 -13.271 15.553 1.00 39.81 101 ASN A CA 1
ATOM 795 C C . ASN A 1 101 ? 19.686 -11.986 15.902 1.00 39.81 101 ASN A C 1
ATOM 797 O O . ASN A 1 101 ? 20.032 -10.888 15.453 1.00 39.81 101 ASN A O 1
ATOM 801 N N . GLY A 1 102 ? 18.606 -12.150 16.660 1.00 48.75 102 GLY A N 1
ATOM 802 C CA . GLY A 1 102 ? 17.743 -11.066 17.101 1.00 48.75 102 GLY A CA 1
ATOM 803 C C . GLY A 1 102 ? 18.489 -10.033 17.946 1.00 48.75 102 GLY A C 1
ATOM 804 O O . GLY A 1 102 ? 19.524 -10.321 18.540 1.00 48.75 102 GLY A O 1
ATOM 805 N N . THR A 1 103 ? 17.881 -8.846 18.048 1.00 47.16 103 THR A N 1
ATOM 806 C CA . THR A 1 103 ? 18.274 -7.680 18.874 1.00 47.16 103 THR A CA 1
ATOM 807 C C . THR A 1 103 ? 18.963 -6.537 18.114 1.00 47.16 103 THR A C 1
ATOM 809 O O . THR A 1 103 ? 20.132 -6.241 18.318 1.00 47.16 103 THR A O 1
ATOM 812 N N . ALA A 1 104 ? 18.203 -5.863 17.241 1.00 33.72 104 ALA A N 1
ATOM 813 C CA . ALA A 1 104 ? 18.238 -4.409 16.996 1.00 33.72 104 ALA A CA 1
ATOM 814 C C . ALA A 1 104 ? 17.220 -4.060 15.889 1.00 33.72 104 ALA A C 1
ATOM 816 O O . ALA A 1 104 ? 17.074 -4.839 14.939 1.00 33.72 104 ALA A O 1
ATOM 817 N N . PRO A 1 105 ? 16.524 -2.906 15.935 1.00 36.94 105 PRO A N 1
ATOM 818 C CA . PRO A 1 105 ? 15.841 -2.392 14.756 1.00 36.94 105 PRO A CA 1
ATOM 819 C C . PRO A 1 105 ? 16.905 -2.107 13.691 1.00 36.94 105 PRO A C 1
ATOM 821 O O . PRO A 1 105 ? 17.621 -1.111 13.758 1.00 36.94 105 PRO A O 1
ATOM 824 N N . ARG A 1 106 ? 17.047 -3.028 12.729 1.00 46.75 106 ARG A N 1
ATOM 825 C CA . ARG A 1 106 ? 17.898 -2.836 11.553 1.00 46.75 106 ARG A CA 1
ATOM 826 C C . ARG A 1 106 ? 17.488 -1.509 10.913 1.00 46.75 106 ARG A C 1
ATOM 828 O O . ARG A 1 106 ? 16.332 -1.364 10.507 1.00 46.75 106 ARG A O 1
ATOM 835 N N . MET A 1 107 ? 18.412 -0.546 10.867 1.00 43.47 107 MET A N 1
ATOM 836 C CA . MET A 1 107 ? 18.216 0.680 10.093 1.00 43.47 107 MET A CA 1
ATOM 837 C C . MET A 1 107 ? 17.849 0.308 8.651 1.00 43.47 107 MET A C 1
ATOM 839 O O . MET A 1 107 ? 18.221 -0.784 8.200 1.00 43.47 107 MET A O 1
ATOM 843 N N . PRO A 1 108 ? 17.100 1.166 7.933 1.00 48.91 108 PRO A N 1
ATOM 844 C CA . PRO A 1 108 ? 16.732 0.881 6.558 1.00 48.91 108 PRO A CA 1
ATOM 845 C C . PRO A 1 108 ? 17.997 0.520 5.787 1.00 48.91 108 PRO A C 1
ATOM 847 O O . PRO A 1 108 ? 18.993 1.241 5.853 1.00 48.91 108 PRO A O 1
ATOM 850 N N . ARG A 1 109 ? 17.967 -0.625 5.096 1.00 54.06 109 ARG A N 1
ATOM 851 C CA . ARG A 1 109 ? 18.994 -0.935 4.102 1.00 54.06 109 ARG A CA 1
ATOM 852 C C . ARG A 1 109 ? 19.134 0.283 3.176 1.00 54.06 109 ARG A C 1
ATOM 854 O O . ARG A 1 109 ? 18.127 0.976 2.981 1.00 54.06 109 ARG A O 1
ATOM 861 N N . PRO A 1 110 ? 20.328 0.542 2.607 1.00 58.53 110 PRO A N 1
ATOM 862 C CA . PRO A 1 110 ? 20.449 1.485 1.500 1.00 58.53 110 PRO A CA 1
ATOM 863 C C . PRO A 1 110 ? 19.290 1.255 0.530 1.00 58.53 110 PRO A C 1
ATOM 865 O O . PRO A 1 110 ? 18.897 0.097 0.336 1.00 58.53 110 PRO A O 1
ATOM 868 N N . PHE A 1 111 ? 18.703 2.335 -0.000 1.00 59.28 111 PHE A N 1
ATOM 869 C CA . PHE A 1 111 ? 17.596 2.212 -0.945 1.00 59.28 111 PHE A CA 1
ATOM 870 C C . PHE A 1 111 ? 17.983 1.157 -1.994 1.00 59.28 111 PHE A C 1
ATOM 872 O O . PHE A 1 111 ? 19.095 1.242 -2.521 1.00 59.28 111 PHE A O 1
ATOM 879 N N . PRO A 1 112 ? 17.158 0.126 -2.250 1.00 64.25 112 PRO A N 1
ATOM 880 C CA . PRO A 1 112 ? 17.524 -0.932 -3.178 1.00 64.25 112 PRO A CA 1
ATOM 881 C C . PRO A 1 112 ? 17.494 -0.380 -4.609 1.00 64.25 112 PRO A C 1
ATOM 883 O O . PRO A 1 112 ? 16.504 -0.512 -5.324 1.00 64.25 112 PRO A O 1
ATOM 886 N N . HIS A 1 113 ? 18.581 0.281 -5.016 1.00 58.97 113 HIS A N 1
ATOM 887 C CA . HIS A 1 113 ? 18.798 0.743 -6.381 1.00 58.97 113 HIS A CA 1
ATOM 888 C C . HIS A 1 113 ? 18.766 -0.494 -7.294 1.00 58.97 113 HIS A C 1
ATOM 890 O O . HIS A 1 113 ? 19.696 -1.296 -7.282 1.00 58.97 113 HIS A O 1
ATOM 896 N N . GLY A 1 114 ? 17.665 -0.688 -8.022 1.00 64.75 114 GLY A N 1
ATOM 897 C CA . GLY A 1 114 ? 17.435 -1.851 -8.895 1.00 64.75 114 GLY A CA 1
ATOM 898 C C . GLY A 1 114 ? 16.171 -2.650 -8.581 1.00 64.75 114 GLY A C 1
ATOM 899 O O . GLY A 1 114 ? 15.820 -3.554 -9.327 1.00 64.75 114 GLY A O 1
ATOM 900 N N . ASP A 1 115 ? 15.472 -2.327 -7.497 1.00 74.06 115 ASP A N 1
ATOM 901 C CA . ASP A 1 115 ? 14.228 -2.996 -7.145 1.00 74.06 115 ASP A CA 1
ATOM 902 C C . ASP A 1 115 ? 13.256 -1.892 -6.684 1.00 74.06 115 ASP A C 1
ATOM 904 O O . ASP A 1 115 ? 13.126 -1.544 -5.510 1.00 74.06 115 ASP A O 1
ATOM 908 N N . ASP A 1 116 ? 12.634 -1.227 -7.650 1.00 81.38 116 ASP A N 1
ATOM 909 C CA . ASP A 1 116 ? 11.829 -0.025 -7.440 1.00 81.38 116 ASP A CA 1
ATOM 910 C C . ASP A 1 116 ? 10.554 -0.043 -8.305 1.00 81.38 116 ASP A C 1
ATOM 912 O O . ASP A 1 116 ? 10.258 -1.048 -8.959 1.00 81.38 116 ASP A O 1
ATOM 916 N N . ALA A 1 117 ? 9.757 1.027 -8.299 1.00 85.69 117 ALA A N 1
ATOM 917 C CA . ALA A 1 117 ? 8.500 1.067 -9.052 1.00 85.69 117 ALA A CA 1
ATOM 918 C C . ALA A 1 117 ? 8.695 0.834 -10.554 1.00 85.69 117 ALA A C 1
ATOM 920 O O . ALA A 1 117 ? 7.933 0.090 -11.170 1.00 85.69 117 ALA A O 1
ATOM 921 N N . PHE A 1 118 ? 9.752 1.403 -11.137 1.00 86.31 118 PHE A N 1
ATOM 922 C CA . PHE A 1 118 ? 10.052 1.220 -12.552 1.00 86.31 118 PHE A CA 1
ATOM 923 C C . PHE A 1 118 ? 10.387 -0.243 -12.874 1.00 86.31 118 PHE A C 1
ATOM 925 O O . PHE A 1 118 ? 9.812 -0.816 -13.800 1.00 86.31 118 PHE A O 1
ATOM 932 N N . HIS A 1 119 ? 11.240 -0.883 -12.069 1.00 84.62 119 HIS A N 1
ATOM 933 C CA . HIS A 1 119 ? 11.551 -2.307 -12.235 1.00 84.62 119 HIS A CA 1
ATOM 934 C C . HIS A 1 119 ? 10.315 -3.196 -12.069 1.00 84.62 119 HIS A C 1
ATOM 936 O O . HIS A 1 119 ? 10.143 -4.150 -12.824 1.00 84.62 119 HIS A O 1
ATOM 942 N N . THR A 1 120 ? 9.420 -2.848 -11.143 1.00 86.25 120 THR A N 1
ATOM 943 C CA . THR A 1 120 ? 8.152 -3.566 -10.927 1.00 86.25 120 THR A CA 1
ATOM 944 C C . THR A 1 120 ? 7.270 -3.525 -12.170 1.00 86.25 120 THR A C 1
ATOM 946 O O . THR A 1 120 ? 6.752 -4.558 -12.597 1.00 86.25 120 THR A O 1
ATOM 949 N N . ILE A 1 121 ? 7.141 -2.346 -12.790 1.00 87.12 121 ILE A N 1
ATOM 950 C CA . ILE A 1 121 ? 6.408 -2.169 -14.051 1.00 87.12 121 ILE A CA 1
ATOM 951 C C . ILE A 1 121 ? 7.035 -3.021 -15.146 1.00 87.12 121 ILE A C 1
ATOM 953 O O . ILE A 1 121 ? 6.324 -3.764 -15.821 1.00 87.12 121 ILE A O 1
ATOM 957 N N . MET A 1 122 ? 8.357 -2.946 -15.309 1.00 87.12 122 MET A N 1
ATOM 958 C CA . MET A 1 122 ? 9.060 -3.712 -16.336 1.00 87.12 122 MET A CA 1
ATOM 959 C C . MET A 1 122 ? 8.867 -5.215 -16.137 1.00 87.12 122 MET A C 1
ATOM 961 O O . MET A 1 122 ? 8.520 -5.913 -17.085 1.00 87.12 122 MET A O 1
ATOM 965 N N . GLN A 1 123 ? 9.006 -5.714 -14.908 1.00 84.75 123 GLN A N 1
ATOM 966 C CA . GLN A 1 123 ? 8.772 -7.119 -14.580 1.00 84.75 123 GLN A CA 1
ATOM 967 C C . GLN A 1 123 ? 7.329 -7.546 -14.886 1.00 84.75 123 GLN A C 1
ATOM 969 O O . GLN A 1 123 ? 7.115 -8.610 -15.469 1.00 84.75 123 GLN A O 1
ATOM 974 N N . TRP A 1 124 ? 6.341 -6.717 -14.539 1.00 86.31 124 TRP A N 1
ATOM 975 C CA . TRP A 1 124 ? 4.934 -6.978 -14.849 1.00 86.31 124 TRP A CA 1
ATOM 976 C C . TRP A 1 124 ? 4.678 -7.022 -16.362 1.00 86.31 124 TRP A C 1
ATOM 978 O O . TRP A 1 124 ? 4.023 -7.948 -16.844 1.00 86.31 124 TRP A O 1
ATOM 988 N N . LEU A 1 125 ? 5.234 -6.071 -17.122 1.00 85.38 125 LEU A N 1
ATOM 989 C CA . LEU A 1 125 ? 5.134 -6.037 -18.583 1.00 85.38 125 LEU A CA 1
ATOM 990 C C . LEU A 1 125 ? 5.763 -7.286 -19.214 1.00 85.38 125 LEU A C 1
ATOM 992 O O . LEU A 1 125 ? 5.113 -7.949 -20.022 1.00 85.38 125 LEU A O 1
ATOM 996 N N . TYR A 1 126 ? 6.977 -7.664 -18.799 1.00 83.44 126 TYR A N 1
ATOM 997 C CA . TYR A 1 126 ? 7.654 -8.876 -19.278 1.00 83.44 126 TYR A CA 1
ATOM 998 C C . TYR A 1 126 ? 6.874 -10.156 -18.969 1.00 83.44 126 TYR A C 1
ATOM 1000 O O . TYR A 1 126 ? 6.850 -11.079 -19.781 1.00 83.44 126 TYR A O 1
ATOM 1008 N N . ALA A 1 127 ? 6.212 -10.232 -17.811 1.00 82.31 127 ALA A N 1
ATOM 1009 C CA . ALA A 1 127 ? 5.391 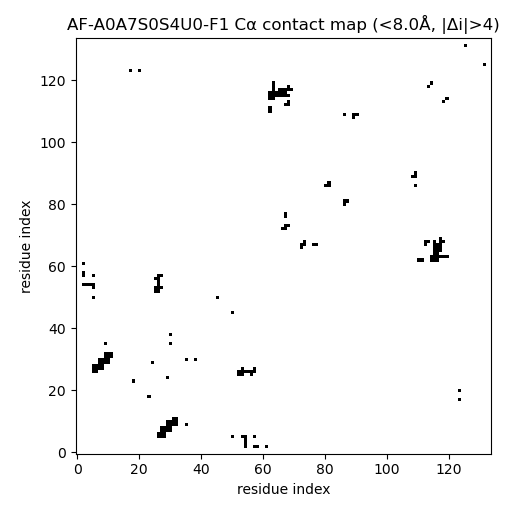-11.388 -17.464 1.00 82.31 127 ALA A CA 1
ATOM 1010 C C . ALA A 1 127 ? 4.164 -11.539 -18.382 1.00 82.31 127 ALA A C 1
ATOM 1012 O O . ALA A 1 127 ? 3.685 -12.660 -18.577 1.00 82.31 127 ALA A O 1
ATOM 1013 N N . ARG A 1 128 ? 3.668 -10.426 -18.941 1.00 80.25 128 ARG A N 1
ATOM 1014 C CA . ARG A 1 128 ? 2.398 -10.341 -19.674 1.00 80.25 128 ARG A CA 1
ATOM 1015 C C . ARG A 1 128 ? 2.555 -10.268 -21.196 1.00 80.25 128 ARG A C 1
ATOM 1017 O O . ARG A 1 128 ? 1.580 -10.505 -21.900 1.00 80.25 128 ARG A O 1
ATOM 1024 N N . LEU A 1 129 ? 3.757 -9.989 -21.701 1.00 82.44 129 LEU A N 1
ATOM 1025 C CA . LEU A 1 129 ? 4.087 -9.998 -23.128 1.00 82.44 129 LEU A CA 1
ATOM 1026 C C . LEU A 1 129 ? 4.579 -11.397 -23.560 1.00 82.44 129 LEU A C 1
ATOM 1028 O O . LEU A 1 129 ? 5.680 -11.807 -23.195 1.00 82.44 129 LEU A O 1
ATOM 1032 N N . PRO A 1 130 ? 3.801 -12.158 -24.352 1.00 61.62 130 PRO A N 1
ATOM 1033 C CA . PRO A 1 130 ? 4.186 -13.511 -24.762 1.00 61.62 130 PRO A CA 1
ATOM 1034 C C . PRO A 1 130 ? 5.343 -13.548 -25.775 1.00 61.62 130 PRO A C 1
ATOM 1036 O O . PRO A 1 130 ? 6.026 -14.560 -25.861 1.00 61.62 130 PRO A O 1
ATOM 1039 N N . HIS A 1 131 ? 5.592 -12.467 -26.525 1.00 63.72 131 HIS A N 1
ATOM 1040 C CA . HIS A 1 131 ? 6.585 -12.430 -27.617 1.00 63.72 131 HIS A CA 1
ATOM 1041 C C . HIS A 1 131 ? 7.962 -11.881 -27.212 1.00 63.72 131 HIS A C 1
ATOM 1043 O O . HIS A 1 131 ? 8.856 -11.791 -28.044 1.00 63.72 131 HIS A O 1
ATOM 1049 N N . THR A 1 132 ? 8.157 -11.535 -25.938 1.00 59.25 132 THR A N 1
ATOM 1050 C CA . THR A 1 132 ? 9.477 -11.199 -25.372 1.00 59.25 132 THR A CA 1
ATOM 1051 C C . THR A 1 132 ? 10.191 -12.418 -24.779 1.00 59.25 132 THR A C 1
ATOM 1053 O O . THR A 1 132 ? 11.298 -12.291 -24.265 1.00 59.25 132 THR A O 1
ATOM 1056 N N . ARG A 1 133 ? 9.560 -13.599 -24.834 1.00 60.25 133 ARG A N 1
ATOM 1057 C CA . ARG A 1 133 ? 10.135 -14.900 -24.465 1.00 60.25 133 ARG A CA 1
ATOM 1058 C C . ARG A 1 133 ? 10.724 -15.553 -25.721 1.00 60.25 133 ARG A C 1
ATOM 1060 O O . ARG A 1 133 ? 10.118 -16.469 -26.267 1.00 60.25 133 ARG A O 1
ATOM 1067 N N . GLY A 1 134 ? 11.809 -14.973 -26.233 1.00 56.00 134 GLY A N 1
ATOM 1068 C CA . GLY A 1 134 ? 12.634 -15.609 -27.268 1.00 56.00 134 GLY A CA 1
ATOM 1069 C C . GLY A 1 134 ? 13.315 -16.862 -26.739 1.00 56.00 134 GLY A C 1
ATOM 1070 O O . GLY A 1 134 ? 13.636 -16.870 -25.528 1.00 56.00 134 GLY A O 1
#

Organism: NCBI:txid1034604

Foldseek 3Di:
DVLPDAAEAEDPPDDDDCVVPDVCVQQHHYDYNVCVVCVVVVVVPDDPVSRVRNSVSCLVCVQLADDQQPPVCVVVSVVVLVPPVVVVVQVVPPDDDDDDDDDDPPDRHRRPNQRHNVNSVVVVVVVVDPVVPD

Solvent-accessible surface area (backbone atoms only — not comparable to full-atom values): 8579 Å² total; per-residue (Å²): 123,104,57,83,68,68,54,73,45,73,60,70,103,59,83,58,91,59,51,93,79,43,72,53,82,55,31,38,46,79,45,54,67,93,47,56,90,44,45,68,58,61,59,68,70,53,53,66,69,58,52,53,48,20,35,56,42,34,70,73,49,54,50,50,75,36,68,52,75,36,84,91,39,26,66,65,44,50,53,57,53,68,67,35,71,74,50,68,72,57,64,82,65,84,80,78,79,96,74,96,72,88,91,71,89,77,69,83,69,75,80,60,87,81,57,21,26,54,50,50,51,50,52,53,50,59,74,70,42,78,85,78,70,121

Nearest PDB structures (foldseek):
  7zay-assembly1_A  TM=9.113E-01  e=1.840E-02  Homo sapiens
  8og4-assembly1_A  TM=8.744E-01  e=5.643E-02  Homo sapiens
  8og1-assembly1_A  TM=8.757E-01  e=6.391E-02  Homo sapiens
  8og4-assembly1_B  TM=8.359E-01  e=4.682E-02  Homo sapiens
  7au2-assembly1_A  TM=7.359E-01  e=3.430E-02  Homo sapiens

Secondary structure (DSSP, 8-state):
-TTSSPPEEE-SS-PPTTTTTS-GGGT-EEE-GGGGGGHHHHHHTS-HHHHHHHHHHHHHHGGGG--SS-TTTHHHHHHHHHH-HHHHHHGGG--S-------S-PPPPS--TTSSHHHHHHHHHHHH-GGG--

InterPro domains:
  IPR004263 Exostosin-like [PTHR11062] (2-125)
  IPR040911 Exostosin, GT47 domain [PF03016] (3-45)

Radius of gyration: 18.24 Å; Cα contacts (8 Å, |Δi|>4): 98; chains: 1; bounding box: 51×30×46 Å

Sequence (134 aa):
ALHGCIPVIIMDDVHAVFESILDYPSFSVRVAEKDLEKVPEILAAIPEE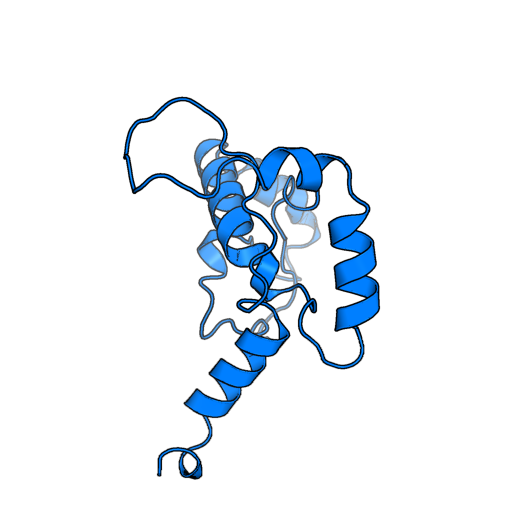KEKAMRKALRRVWHRFAYTTHPLLKKDTDDMITSNPANKAGQSRNSLPDADNGTAPRMPRPFPHGDDAFHTIMQWLYARLPHTRG